Protein AF-A0AAU7NKW3-F1 (afdb_monomer_lite)

Organism: NCBI:txid1460385

Radius of gyration: 12.39 Å; chains: 1; bounding box: 32×31×30 Å

Secondary structure (DSSP, 8-state):
-EE--GGGHHHHHHHHHHTT-EES--GGGTGGGTS-HHHHHHHIIIIIHHHEEEEEEE-TTSS-EEEEEEEETTS-EEEE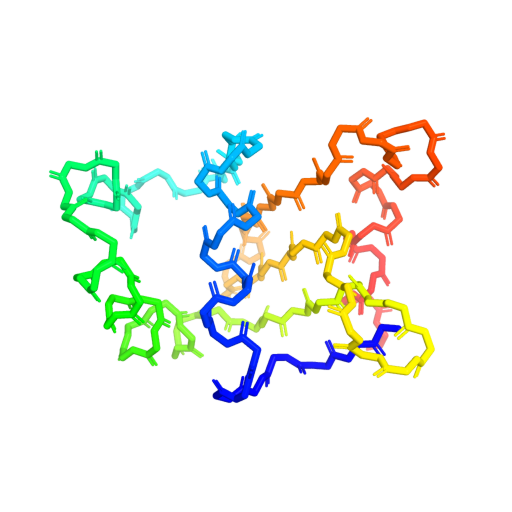E-GGGTTT--HHHHHTTS--

Structure (mmCIF, N/CA/C/O backbone):
data_AF-A0AAU7NKW3-F1
#
_entry.id   AF-A0AAU7NKW3-F1
#
loop_
_atom_site.group_PDB
_atom_site.id
_atom_site.type_symbol
_atom_site.label_atom_id
_atom_site.label_alt_id
_atom_site.label_comp_id
_atom_site.label_asym_id
_atom_site.label_entity_id
_atom_site.label_seq_id
_atom_site.pdbx_PDB_ins_code
_atom_site.Cartn_x
_atom_site.Cartn_y
_atom_site.Cartn_z
_atom_site.occupancy
_atom_site.B_iso_or_equiv
_atom_site.auth_seq_id
_atom_site.auth_comp_id
_atom_site.auth_asym_id
_atom_site.auth_atom_id
_atom_site.pdbx_PDB_model_num
ATOM 1 N N . MET A 1 1 ? 6.784 -9.256 -7.199 1.00 81.12 1 MET A N 1
ATOM 2 C CA . MET A 1 1 ? 5.618 -8.853 -6.380 1.00 81.12 1 MET A CA 1
ATOM 3 C C . MET A 1 1 ? 5.610 -9.638 -5.083 1.00 81.12 1 MET A C 1
ATOM 5 O O . MET A 1 1 ? 6.115 -10.759 -5.070 1.00 81.12 1 MET A O 1
ATOM 9 N N . LYS A 1 2 ? 5.058 -9.062 -4.019 1.00 85.94 2 LYS A N 1
ATOM 10 C CA . LYS A 1 2 ? 4.880 -9.708 -2.715 1.00 85.94 2 LYS A CA 1
ATOM 11 C C . LYS A 1 2 ? 3.541 -9.271 -2.124 1.00 85.94 2 LYS A C 1
ATOM 13 O O . LYS A 1 2 ? 3.107 -8.149 -2.379 1.00 85.94 2 LYS A O 1
ATOM 18 N N . SER A 1 3 ? 2.910 -10.129 -1.331 1.00 90.19 3 SER A N 1
ATOM 19 C CA . SER A 1 3 ? 1.837 -9.684 -0.439 1.00 90.19 3 SER A CA 1
ATOM 20 C C . SER A 1 3 ? 2.411 -8.709 0.584 1.00 90.19 3 SER A C 1
ATOM 22 O O . SER A 1 3 ? 3.591 -8.798 0.949 1.00 90.19 3 SER A O 1
ATOM 24 N N . TRP A 1 4 ? 1.596 -7.756 1.021 1.00 91.19 4 TRP A N 1
ATOM 25 C CA . TRP A 1 4 ? 2.003 -6.832 2.063 1.00 91.19 4 TRP A CA 1
ATOM 26 C C . TRP A 1 4 ? 2.353 -7.579 3.353 1.00 91.19 4 TRP A C 1
ATOM 28 O O . TRP A 1 4 ? 1.771 -8.605 3.697 1.00 91.19 4 TRP A O 1
ATOM 38 N N . ALA A 1 5 ? 3.337 -7.037 4.059 1.00 88.62 5 ALA A N 1
ATOM 39 C CA . ALA A 1 5 ? 3.765 -7.479 5.372 1.00 88.62 5 ALA A CA 1
ATOM 40 C C . ALA A 1 5 ? 4.262 -6.250 6.148 1.00 88.62 5 ALA A C 1
ATOM 42 O O . ALA A 1 5 ? 4.715 -5.289 5.514 1.00 88.62 5 ALA A O 1
ATOM 43 N N . PRO A 1 6 ? 4.288 -6.275 7.494 1.00 89.06 6 PRO A N 1
ATOM 44 C CA . PRO A 1 6 ? 4.669 -5.113 8.302 1.00 89.06 6 PRO A CA 1
ATOM 45 C C . PRO A 1 6 ? 6.014 -4.473 7.919 1.00 89.06 6 PRO A C 1
ATOM 47 O O . PRO A 1 6 ? 6.150 -3.253 7.974 1.00 89.06 6 PRO A O 1
ATOM 50 N N . LYS A 1 7 ? 6.986 -5.267 7.438 1.00 90.81 7 LYS A N 1
ATOM 51 C CA . LYS A 1 7 ? 8.288 -4.777 6.941 1.00 90.81 7 LYS A CA 1
ATOM 52 C C . LYS A 1 7 ? 8.187 -3.789 5.768 1.00 90.81 7 LYS A C 1
ATOM 54 O O . LYS A 1 7 ? 9.100 -2.996 5.556 1.00 90.81 7 LYS A O 1
ATOM 59 N N . PHE A 1 8 ? 7.097 -3.835 5.001 1.00 92.12 8 PHE A N 1
ATOM 60 C CA . PHE A 1 8 ? 6.858 -2.964 3.851 1.00 92.12 8 PHE A CA 1
ATOM 61 C C . PHE A 1 8 ? 6.081 -1.696 4.203 1.00 92.12 8 PHE A C 1
ATOM 63 O O . PHE A 1 8 ? 6.034 -0.790 3.375 1.00 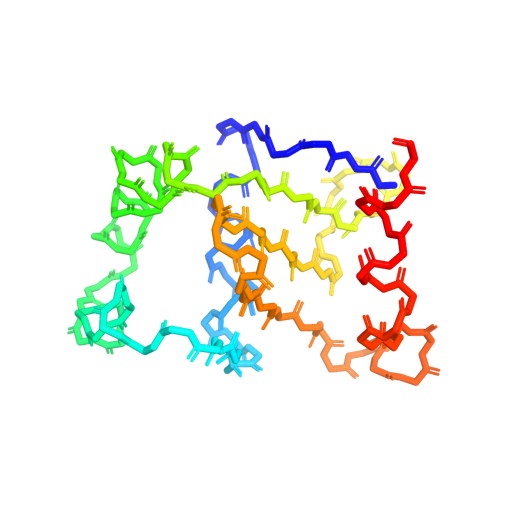92.12 8 PHE A O 1
ATOM 70 N N . ASN A 1 9 ? 5.510 -1.602 5.411 1.00 92.94 9 ASN A N 1
ATOM 71 C CA . ASN A 1 9 ? 4.552 -0.556 5.765 1.00 92.94 9 ASN A CA 1
ATOM 72 C C . ASN A 1 9 ? 5.098 0.856 5.527 1.00 92.94 9 ASN A C 1
ATOM 74 O O . ASN A 1 9 ? 4.516 1.624 4.770 1.00 92.94 9 ASN A O 1
ATOM 78 N N . LYS A 1 10 ? 6.275 1.162 6.084 1.00 94.00 10 LYS A N 1
ATOM 79 C CA . LYS A 1 10 ? 6.910 2.476 5.930 1.00 94.00 10 LYS A CA 1
ATOM 80 C C . LYS A 1 10 ? 7.092 2.869 4.459 1.00 94.00 10 LYS A C 1
ATOM 82 O O . LYS A 1 10 ? 6.620 3.918 4.036 1.00 94.00 10 LYS A O 1
ATOM 87 N N . LYS A 1 11 ? 7.727 2.000 3.665 1.00 92.56 11 LYS A N 1
ATOM 88 C CA . LYS A 1 11 ? 8.017 2.263 2.243 1.00 92.56 11 LYS A CA 1
ATOM 89 C C . LYS A 1 11 ? 6.752 2.354 1.393 1.00 92.56 11 LYS A C 1
ATOM 91 O O . LYS A 1 11 ? 6.699 3.123 0.442 1.00 92.56 11 LYS A O 1
ATOM 96 N N . MET A 1 12 ? 5.732 1.571 1.730 1.00 92.94 12 MET A N 1
ATOM 97 C CA . MET A 1 12 ? 4.430 1.632 1.077 1.00 92.94 12 MET A CA 1
ATOM 98 C C . MET A 1 12 ? 3.795 3.014 1.276 1.00 92.94 12 MET A C 1
ATOM 100 O O . MET A 1 12 ? 3.391 3.639 0.298 1.00 92.94 12 MET A O 1
ATOM 104 N N . VAL A 1 13 ? 3.775 3.519 2.516 1.00 93.75 13 VAL A N 1
ATOM 105 C CA . VAL A 1 13 ? 3.256 4.860 2.829 1.00 93.75 13 VAL A CA 1
ATOM 106 C C . VAL A 1 13 ? 4.066 5.949 2.128 1.00 93.75 13 VAL A C 1
ATOM 108 O O . VAL A 1 13 ? 3.478 6.870 1.565 1.00 93.75 13 VAL A O 1
ATOM 111 N N . GLU A 1 14 ? 5.397 5.831 2.082 1.00 93.38 14 GLU A N 1
ATOM 112 C CA . GLU A 1 14 ? 6.258 6.759 1.329 1.00 93.38 14 GLU A CA 1
ATOM 113 C C . GLU A 1 14 ? 5.854 6.826 -0.151 1.00 93.38 14 GLU A C 1
ATOM 115 O O . GLU A 1 14 ? 5.684 7.919 -0.697 1.00 93.38 14 GLU A O 1
ATOM 120 N N . VAL A 1 15 ? 5.637 5.671 -0.791 1.00 91.88 15 VAL A N 1
ATOM 121 C CA . VAL A 1 15 ? 5.198 5.588 -2.192 1.00 91.88 15 VAL A CA 1
ATOM 122 C C . VAL A 1 15 ? 3.810 6.201 -2.372 1.00 91.88 15 VAL A C 1
ATOM 124 O O . VAL A 1 15 ? 3.621 6.987 -3.301 1.00 91.88 15 VAL A O 1
ATOM 127 N N . MET A 1 16 ? 2.856 5.892 -1.492 1.00 91.88 16 MET A N 1
ATOM 128 C CA . MET A 1 16 ? 1.493 6.435 -1.558 1.00 91.88 16 MET A CA 1
ATOM 129 C C . MET A 1 16 ? 1.465 7.957 -1.395 1.00 91.88 16 MET A C 1
ATOM 131 O O . MET A 1 16 ? 0.773 8.647 -2.147 1.00 91.88 16 MET A O 1
ATOM 135 N N . ARG A 1 17 ? 2.257 8.488 -0.456 1.00 90.12 17 ARG A N 1
ATOM 136 C CA . ARG A 1 17 ? 2.361 9.924 -0.175 1.00 90.12 17 ARG A CA 1
ATOM 137 C C . ARG A 1 17 ? 3.048 10.674 -1.315 1.00 90.12 17 ARG A C 1
ATOM 139 O O . ARG A 1 17 ? 2.535 11.691 -1.773 1.00 90.12 17 ARG A O 1
ATOM 146 N N . LYS A 1 18 ? 4.185 10.168 -1.805 1.00 89.25 18 LYS A N 1
ATOM 147 C CA . LYS A 1 18 ? 4.976 10.808 -2.872 1.00 89.25 18 LYS A CA 1
ATOM 148 C C . LYS A 1 18 ? 4.248 10.825 -4.216 1.00 89.25 18 LYS A C 1
ATOM 150 O O . LYS A 1 18 ? 4.385 11.782 -4.978 1.00 89.25 18 LYS A O 1
ATOM 155 N N . ASN A 1 19 ? 3.505 9.763 -4.525 1.00 85.38 19 ASN A N 1
ATOM 156 C CA . ASN A 1 19 ? 2.934 9.557 -5.856 1.00 85.38 19 ASN A CA 1
ATOM 157 C C . ASN A 1 19 ? 1.434 9.858 -5.947 1.00 85.38 19 ASN A C 1
ATOM 159 O O . ASN A 1 19 ? 0.851 9.561 -6.983 1.00 85.38 19 ASN A O 1
ATOM 163 N N . GLN A 1 20 ? 0.836 10.462 -4.909 1.00 79.56 20 GLN A N 1
ATOM 164 C CA . GLN A 1 20 ? -0.596 10.787 -4.847 1.00 79.56 20 GLN A CA 1
ATOM 165 C C . GLN A 1 20 ? -1.464 9.585 -5.235 1.00 79.56 20 GLN A C 1
ATOM 167 O O . GLN A 1 20 ? -2.043 9.536 -6.321 1.00 79.56 20 GLN A O 1
ATOM 172 N N . PHE A 1 21 ? -1.513 8.593 -4.344 1.00 89.50 21 PHE A N 1
ATOM 173 C CA . PHE A 1 21 ? -2.331 7.398 -4.542 1.00 89.50 21 PHE A CA 1
ATOM 174 C C . PHE A 1 21 ? -3.783 7.739 -4.928 1.00 89.50 21 PHE A C 1
ATOM 176 O O . PHE A 1 21 ? -4.330 8.785 -4.559 1.00 89.50 21 PHE A O 1
ATOM 183 N N . LYS A 1 22 ? -4.402 6.824 -5.668 1.00 91.25 22 LYS A N 1
ATOM 184 C CA . LYS A 1 22 ? -5.810 6.872 -6.059 1.00 91.25 22 LYS A CA 1
ATOM 185 C C . LYS A 1 22 ? -6.564 5.773 -5.322 1.00 91.25 22 LYS A C 1
ATOM 187 O O . LYS A 1 22 ? -5.977 4.732 -5.037 1.00 91.25 22 LYS A O 1
ATOM 192 N N . SER A 1 23 ? -7.830 6.017 -5.018 1.00 92.19 23 SER A N 1
ATOM 193 C CA . SER A 1 23 ? -8.725 5.049 -4.389 1.00 92.19 23 SER A CA 1
ATOM 194 C C . SER A 1 23 ? -10.101 5.156 -5.024 1.00 92.19 23 SER A C 1
ATOM 196 O O . SER A 1 23 ? -10.560 6.273 -5.265 1.00 92.19 23 SER A O 1
ATOM 198 N N . ASP A 1 24 ? -10.722 4.012 -5.283 1.00 91.25 24 ASP A N 1
ATOM 199 C CA . ASP A 1 24 ? -12.119 3.908 -5.697 1.00 91.25 24 ASP A CA 1
ATOM 200 C C . ASP A 1 24 ? -13.043 4.263 -4.510 1.00 91.25 24 ASP A C 1
ATOM 202 O O . ASP A 1 24 ? -14.029 4.973 -4.687 1.00 91.25 24 ASP A O 1
ATOM 206 N N . ASN A 1 25 ? -12.653 3.885 -3.283 1.00 87.50 25 ASN A N 1
ATOM 207 C CA . ASN A 1 25 ? -13.324 4.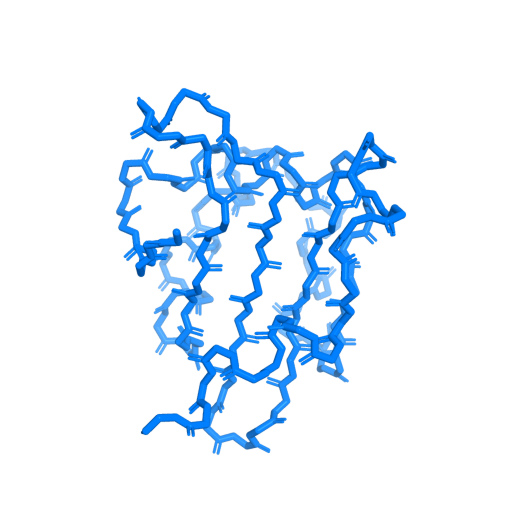270 -2.041 1.00 87.50 25 ASN A CA 1
ATOM 208 C C . ASN A 1 25 ? -12.532 5.378 -1.331 1.00 87.50 25 ASN A C 1
ATOM 210 O O . ASN A 1 25 ? -11.473 5.130 -0.748 1.00 87.50 25 ASN A O 1
ATOM 214 N N . SER A 1 26 ? -12.994 6.625 -1.425 1.00 81.69 26 SER A N 1
ATOM 215 C CA . SER A 1 26 ? -12.300 7.764 -0.813 1.00 81.69 26 SER A CA 1
ATOM 216 C C . SER A 1 26 ? -12.502 7.870 0.697 1.00 81.69 26 SER A C 1
ATOM 218 O O . SER A 1 26 ? -11.642 8.443 1.363 1.00 81.69 26 SER A O 1
ATOM 220 N N . GLU A 1 27 ? -13.596 7.328 1.241 1.00 87.00 27 GLU A N 1
ATOM 221 C CA . GLU A 1 27 ? -13.953 7.488 2.656 1.00 87.00 27 GLU A CA 1
ATOM 222 C C . GLU A 1 27 ? -12.926 6.835 3.580 1.00 87.00 27 GLU A C 1
ATOM 224 O O . GLU A 1 27 ? -12.451 7.481 4.513 1.00 87.00 27 GLU A O 1
ATOM 229 N N . ASP A 1 28 ? -12.483 5.619 3.244 1.00 86.19 28 ASP A N 1
ATOM 230 C CA . ASP A 1 28 ? -11.439 4.891 3.980 1.00 86.19 28 ASP A CA 1
ATOM 231 C C . ASP A 1 28 ? -10.096 5.645 4.046 1.00 86.19 28 ASP A C 1
ATOM 233 O O . ASP A 1 28 ? -9.240 5.330 4.873 1.00 86.19 28 ASP A O 1
ATOM 237 N N . PHE A 1 29 ? -9.888 6.639 3.177 1.00 89.19 29 PHE A N 1
ATOM 238 C CA . PHE A 1 29 ? -8.634 7.382 3.066 1.00 89.19 29 PHE A CA 1
ATOM 239 C C . PHE A 1 29 ? -8.782 8.897 3.258 1.00 89.19 29 PHE A C 1
ATOM 241 O O . PHE A 1 29 ? -7.822 9.634 3.000 1.00 89.19 29 PHE A O 1
ATOM 248 N N . ASN A 1 30 ? -9.941 9.380 3.716 1.00 85.56 30 ASN A N 1
ATOM 249 C CA . ASN A 1 30 ? -10.177 10.809 3.944 1.00 85.56 30 ASN A CA 1
ATOM 250 C C . ASN A 1 30 ? -9.145 11.401 4.917 1.00 85.56 30 ASN A C 1
ATOM 252 O O . ASN A 1 30 ? -8.503 12.413 4.613 1.00 85.56 30 ASN A O 1
ATOM 256 N N . ASP A 1 31 ? -8.901 10.702 6.024 1.00 84.19 31 ASP A N 1
ATOM 257 C CA . ASP A 1 31 ? -7.967 11.143 7.062 1.00 84.19 31 ASP A CA 1
ATOM 258 C C . ASP A 1 31 ? -6.506 10.967 6.637 1.00 84.19 31 ASP A C 1
ATOM 260 O O . ASP A 1 31 ? -5.627 11.721 7.056 1.00 84.19 31 ASP A O 1
ATOM 264 N N . PHE A 1 32 ? -6.228 10.025 5.727 1.00 87.50 32 PHE A N 1
ATOM 265 C CA . PHE A 1 32 ? -4.865 9.685 5.317 1.00 87.50 32 PHE A CA 1
ATOM 266 C C . PHE A 1 32 ? -4.088 10.905 4.800 1.00 87.50 32 PHE A C 1
ATOM 268 O O . PHE A 1 32 ? -2.889 11.025 5.042 1.00 87.50 32 PHE A O 1
ATOM 275 N N . LYS A 1 33 ? -4.743 11.833 4.091 1.00 81.19 33 LYS A N 1
ATOM 276 C CA . LYS A 1 33 ? -4.089 13.043 3.556 1.00 81.19 33 LYS A CA 1
ATOM 277 C C . LYS A 1 33 ? -3.900 14.154 4.595 1.00 81.19 33 LYS A C 1
ATOM 279 O O . LYS A 1 33 ? -3.103 15.055 4.346 1.00 81.19 33 LYS A O 1
ATOM 284 N N . GLN A 1 34 ? -4.622 14.100 5.713 1.00 87.44 34 GLN A N 1
ATOM 285 C CA . GLN A 1 34 ? -4.645 15.148 6.738 1.00 87.44 34 GLN A CA 1
ATOM 286 C C . GLN A 1 34 ? -3.719 14.841 7.921 1.00 87.44 34 GLN A C 1
ATOM 288 O O . GLN A 1 34 ? -3.258 15.759 8.595 1.00 87.44 34 GLN A O 1
ATOM 293 N N . ILE A 1 35 ? -3.420 13.562 8.146 1.00 92.06 35 ILE A N 1
ATOM 294 C CA . ILE A 1 35 ? -2.585 13.090 9.253 1.00 92.06 35 ILE A CA 1
ATOM 295 C C . ILE A 1 35 ? -1.085 13.057 8.904 1.00 92.06 35 ILE A C 1
ATOM 297 O O . ILE A 1 35 ? -0.674 13.065 7.735 1.00 92.06 35 ILE A O 1
ATOM 301 N N . ASP A 1 36 ? -0.236 13.023 9.933 1.00 94.56 36 ASP A N 1
ATOM 302 C CA . ASP A 1 36 ? 1.216 12.972 9.757 1.00 94.56 36 ASP A CA 1
ATOM 303 C C . ASP A 1 36 ? 1.715 11.597 9.267 1.00 94.56 36 ASP A C 1
ATOM 305 O O . ASP A 1 36 ? 0.974 10.625 9.155 1.00 94.56 36 ASP A O 1
ATOM 309 N N . PHE A 1 37 ? 3.001 11.500 8.925 1.00 93.12 37 PHE A N 1
ATOM 310 C CA . PHE A 1 37 ? 3.565 10.273 8.353 1.00 93.12 37 PHE A CA 1
ATOM 311 C C . PHE A 1 37 ? 3.571 9.069 9.316 1.00 93.12 37 PHE A C 1
ATOM 313 O O . PHE A 1 37 ? 3.476 7.925 8.867 1.00 93.12 37 PHE A O 1
ATOM 320 N N . ASN A 1 38 ? 3.695 9.285 10.626 1.00 94.62 38 ASN A N 1
ATOM 321 C CA . ASN A 1 38 ? 3.625 8.199 11.605 1.00 94.62 38 ASN A CA 1
ATOM 322 C C . ASN A 1 38 ? 2.180 7.719 11.744 1.00 94.62 38 ASN A C 1
ATOM 324 O O . ASN A 1 38 ? 1.923 6.522 11.651 1.00 94.62 38 ASN A O 1
ATOM 328 N N . GLN A 1 39 ? 1.235 8.654 11.815 1.00 95.19 39 GLN A N 1
ATOM 329 C CA . GLN A 1 39 ? -0.193 8.352 11.836 1.00 95.19 39 GLN A CA 1
ATOM 330 C C . GLN A 1 39 ? -0.654 7.648 10.548 1.00 95.19 39 GLN A C 1
ATOM 332 O O . GLN A 1 39 ? -1.414 6.687 10.615 1.00 95.19 39 GLN A O 1
ATOM 337 N N . GLN A 1 40 ? -0.138 8.036 9.375 1.00 94.25 40 GLN A N 1
ATOM 338 C CA . GLN A 1 40 ? -0.377 7.327 8.109 1.00 94.25 40 GLN A CA 1
ATOM 339 C C . GLN A 1 40 ? 0.094 5.869 8.171 1.00 94.25 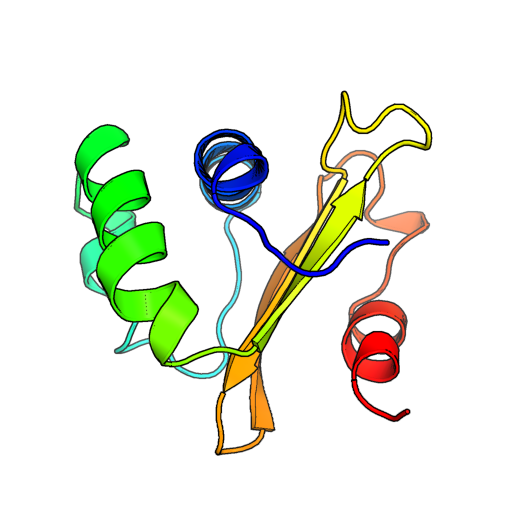40 GLN A C 1
ATOM 341 O O . GLN A 1 40 ? -0.590 4.972 7.682 1.00 94.25 40 GLN A O 1
ATOM 346 N N . GLN A 1 41 ? 1.266 5.612 8.761 1.00 94.75 41 GLN A N 1
ATOM 347 C CA . GLN A 1 41 ? 1.773 4.249 8.938 1.00 94.75 41 GLN A CA 1
ATOM 348 C C . GLN A 1 41 ? 0.895 3.433 9.885 1.00 94.75 41 GLN A C 1
ATOM 350 O O . GLN A 1 41 ? 0.648 2.258 9.599 1.00 94.75 41 GLN A O 1
ATOM 355 N N . ASP A 1 42 ? 0.423 4.035 10.973 1.00 94.94 42 ASP A N 1
ATOM 356 C CA . ASP A 1 42 ? -0.452 3.369 11.934 1.00 94.94 42 ASP A CA 1
ATOM 357 C C . ASP A 1 42 ? -1.828 3.069 11.335 1.00 94.94 42 ASP A C 1
ATOM 359 O O . ASP A 1 42 ? -2.271 1.923 11.418 1.00 94.94 42 ASP A O 1
ATOM 363 N N . LEU A 1 43 ? -2.448 4.028 10.640 1.00 93.31 43 LEU A N 1
ATOM 364 C CA . LEU A 1 43 ? -3.704 3.837 9.907 1.00 93.31 43 LEU A CA 1
ATOM 365 C C . LEU A 1 43 ? -3.579 2.687 8.896 1.00 93.31 43 LEU A C 1
ATOM 367 O O . LEU A 1 43 ? -4.389 1.757 8.879 1.00 93.31 43 LEU A O 1
ATOM 371 N N . MET A 1 44 ? -2.508 2.685 8.094 1.00 93.56 44 MET A N 1
ATOM 372 C CA . MET A 1 44 ? -2.297 1.629 7.103 1.00 93.56 44 MET A CA 1
ATOM 373 C C . MET A 1 44 ? -2.107 0.255 7.739 1.00 93.56 44 MET A C 1
ATOM 375 O O . MET A 1 44 ? -2.661 -0.733 7.260 1.00 93.56 44 MET A O 1
ATOM 379 N N . LYS A 1 45 ? -1.324 0.175 8.817 1.00 94.00 45 LYS A N 1
ATOM 380 C CA . LYS A 1 45 ? -1.022 -1.092 9.485 1.00 94.00 45 LYS A CA 1
ATOM 381 C C . LYS A 1 45 ? -2.222 -1.629 10.255 1.00 94.00 45 LYS A C 1
ATOM 383 O O . LYS A 1 45 ? -2.460 -2.831 10.217 1.00 94.00 45 LYS A O 1
ATOM 388 N N . ASN A 1 46 ? -2.944 -0.776 10.969 1.00 92.75 46 ASN A N 1
ATOM 389 C CA . ASN A 1 46 ? -3.931 -1.210 11.953 1.00 92.75 46 ASN A CA 1
ATOM 390 C C . ASN A 1 46 ? -5.356 -1.261 11.400 1.00 92.75 46 ASN A C 1
ATOM 392 O O . ASN A 1 46 ? -6.167 -2.000 11.962 1.00 92.75 46 ASN A O 1
ATOM 396 N N . GLU A 1 47 ? -5.649 -0.536 10.320 1.00 92.88 47 GLU A N 1
ATOM 397 C CA . GLU A 1 47 ? -6.993 -0.453 9.741 1.00 92.88 47 GLU A CA 1
ATOM 398 C C . GLU A 1 47 ? -7.007 -0.904 8.281 1.00 92.88 47 GLU A C 1
ATOM 400 O O . GLU A 1 47 ? -7.624 -1.921 7.963 1.00 92.88 47 GLU A O 1
ATOM 405 N N . ILE A 1 48 ? -6.272 -0.219 7.397 1.00 93.25 48 ILE A N 1
ATOM 406 C CA . ILE A 1 48 ? -6.347 -0.488 5.950 1.00 93.25 48 ILE A CA 1
ATOM 407 C C . ILE A 1 48 ? -5.870 -1.904 5.617 1.00 93.25 48 ILE A C 1
ATOM 409 O O . ILE A 1 48 ? -6.522 -2.599 4.844 1.00 93.25 48 ILE A O 1
ATOM 413 N N . SER A 1 49 ? -4.793 -2.389 6.245 1.00 92.38 49 SER A N 1
ATOM 414 C CA . SER A 1 49 ? -4.292 -3.753 6.006 1.00 92.38 49 SER A CA 1
ATOM 415 C C . SER A 1 49 ? -5.253 -4.867 6.443 1.00 92.38 49 SER A C 1
ATOM 417 O O . SER A 1 49 ? -5.068 -6.013 6.040 1.00 92.38 49 SER A O 1
ATOM 419 N N . LYS A 1 50 ? -6.265 -4.546 7.261 1.00 93.06 50 LYS A N 1
ATOM 420 C CA . LYS A 1 50 ? -7.311 -5.491 7.677 1.00 93.06 50 LYS A CA 1
ATOM 421 C C . LYS A 1 50 ? -8.511 -5.484 6.733 1.00 93.06 50 LYS A C 1
ATOM 423 O O . LYS A 1 50 ? -9.150 -6.517 6.582 1.00 93.06 50 LYS A O 1
ATOM 428 N N . LYS A 1 51 ? -8.817 -4.331 6.128 1.00 94.00 51 LYS A N 1
ATOM 429 C CA . LYS A 1 51 ? -9.930 -4.153 5.180 1.00 94.00 51 LYS A CA 1
ATOM 430 C C . LYS A 1 51 ? -9.555 -4.521 3.738 1.00 94.00 51 LYS A C 1
ATOM 432 O O . LYS A 1 51 ? -10.424 -4.877 2.950 1.00 94.00 51 LYS A O 1
ATOM 437 N N . TYR A 1 52 ? -8.272 -4.421 3.389 1.00 95.00 52 TYR A N 1
ATOM 438 C CA . TYR A 1 52 ? -7.780 -4.616 2.027 1.00 95.00 52 TYR A CA 1
ATOM 439 C C . TYR A 1 52 ? -6.763 -5.755 1.951 1.00 95.00 52 TYR A C 1
ATOM 441 O O . TYR A 1 52 ? -5.809 -5.821 2.726 1.00 95.00 52 TYR A O 1
ATOM 449 N N . GLU A 1 53 ? -6.891 -6.597 0.927 1.00 95.12 53 GLU A N 1
ATOM 450 C CA . GLU A 1 53 ? -5.806 -7.456 0.464 1.00 95.12 53 GLU A CA 1
ATOM 451 C C . GLU A 1 53 ? -4.793 -6.575 -0.283 1.00 95.12 53 GLU A C 1
ATOM 453 O O . GLU A 1 53 ? -5.096 -6.043 -1.350 1.00 95.12 53 GLU A O 1
ATOM 458 N N . ILE A 1 54 ? -3.588 -6.394 0.268 1.00 95.44 54 ILE A N 1
ATOM 459 C CA . ILE A 1 54 ? -2.577 -5.482 -0.295 1.00 95.44 54 ILE A CA 1
ATOM 460 C C . ILE A 1 54 ? -1.434 -6.267 -0.944 1.00 95.44 54 ILE A C 1
ATOM 462 O O . ILE A 1 54 ? -0.840 -7.169 -0.346 1.00 95.44 54 ILE A O 1
ATOM 466 N N . LYS A 1 55 ? -1.058 -5.860 -2.158 1.00 94.75 55 LYS A N 1
ATOM 467 C CA . LYS A 1 55 ? 0.106 -6.346 -2.903 1.00 94.75 55 LYS A CA 1
ATOM 468 C C . LYS A 1 55 ? 1.066 -5.201 -3.203 1.00 94.75 55 LYS A C 1
ATOM 470 O O . LYS A 1 55 ? 0.677 -4.089 -3.552 1.00 94.75 55 LYS A O 1
ATOM 475 N N . VAL A 1 56 ? 2.356 -5.499 -3.085 1.00 93.12 56 VAL A N 1
ATOM 476 C CA . VAL A 1 56 ? 3.445 -4.566 -3.378 1.00 93.12 56 VAL A CA 1
ATOM 477 C C . VAL A 1 56 ? 4.304 -5.081 -4.530 1.00 93.12 56 VAL A C 1
ATOM 479 O O . VAL A 1 56 ? 4.685 -6.258 -4.604 1.00 93.12 56 VAL A O 1
ATOM 482 N N . VAL A 1 57 ? 4.630 -4.181 -5.452 1.00 91.69 57 VAL A N 1
ATOM 483 C CA . VAL A 1 57 ? 5.600 -4.411 -6.523 1.00 91.69 57 VAL A CA 1
ATOM 484 C C . VAL A 1 57 ? 6.930 -3.850 -6.053 1.00 91.69 57 VAL A C 1
ATOM 486 O O . VAL A 1 57 ? 7.047 -2.658 -5.782 1.00 91.69 57 VAL A O 1
ATOM 489 N N . THR A 1 58 ? 7.929 -4.715 -5.926 1.00 90.56 58 THR A N 1
ATOM 490 C CA . THR A 1 58 ? 9.235 -4.369 -5.361 1.00 90.56 58 THR A CA 1
ATOM 491 C C . THR A 1 58 ? 10.360 -4.807 -6.282 1.00 90.56 58 THR A C 1
ATOM 493 O O . THR A 1 58 ? 10.172 -5.693 -7.120 1.00 90.56 58 THR A O 1
ATOM 496 N N . SER A 1 59 ? 11.552 -4.250 -6.072 1.00 88.56 59 SER A N 1
ATOM 497 C CA . SER A 1 59 ? 12.787 -4.816 -6.615 1.00 88.56 59 SER A CA 1
ATOM 498 C C . SER A 1 59 ? 12.996 -6.245 -6.107 1.00 88.56 59 SER A C 1
ATOM 500 O O . SER A 1 59 ? 12.446 -6.638 -5.072 1.00 88.56 59 SER A O 1
ATOM 502 N N . PHE A 1 60 ? 13.817 -7.023 -6.820 1.00 85.06 60 PHE A N 1
ATOM 503 C CA . PHE A 1 60 ? 14.144 -8.405 -6.448 1.00 85.06 60 PHE A CA 1
ATOM 504 C C . PHE A 1 60 ? 14.675 -8.518 -5.009 1.00 85.06 60 PHE A C 1
ATOM 506 O O . PHE A 1 60 ? 14.277 -9.405 -4.264 1.00 85.06 60 PHE A O 1
ATOM 513 N N . ASN A 1 61 ? 15.517 -7.567 -4.598 1.00 87.75 61 ASN A N 1
ATOM 514 C CA . ASN A 1 61 ? 16.084 -7.487 -3.249 1.00 87.75 61 ASN A CA 1
ATOM 515 C C . ASN A 1 61 ? 15.204 -6.727 -2.236 1.00 87.75 61 ASN A C 1
ATOM 517 O O . ASN A 1 61 ? 15.688 -6.390 -1.158 1.00 87.75 61 ASN A O 1
ATOM 521 N N . GLU A 1 62 ? 13.961 -6.385 -2.593 1.00 87.25 62 GLU A N 1
ATOM 522 C CA . GLU A 1 62 ? 12.980 -5.714 -1.723 1.00 87.25 62 GLU A CA 1
ATOM 523 C C . GLU A 1 62 ? 13.421 -4.335 -1.175 1.00 87.25 62 GLU A C 1
ATOM 525 O O . GLU A 1 62 ? 12.792 -3.755 -0.280 1.00 87.25 62 GLU A O 1
ATOM 530 N N . ARG A 1 63 ? 14.502 -3.760 -1.720 1.00 86.12 63 ARG A N 1
ATOM 531 C CA . ARG A 1 63 ? 14.991 -2.435 -1.319 1.00 86.12 63 ARG A CA 1
ATOM 532 C C . ARG A 1 63 ? 14.095 -1.312 -1.820 1.00 86.12 63 ARG A C 1
ATOM 534 O O . ARG A 1 63 ? 13.943 -0.330 -1.096 1.00 86.12 63 ARG A O 1
ATOM 541 N N . THR A 1 64 ? 13.462 -1.480 -2.973 1.00 87.75 64 THR A N 1
ATOM 542 C CA . THR A 1 64 ? 12.603 -0.460 -3.579 1.00 87.75 64 THR A CA 1
ATOM 543 C C . THR A 1 64 ? 11.189 -0.994 -3.719 1.00 87.75 64 THR A C 1
ATOM 545 O O . THR A 1 64 ? 11.008 -2.121 -4.177 1.00 87.75 64 THR A O 1
ATOM 548 N N . ILE A 1 65 ? 10.194 -0.191 -3.335 1.00 91.12 65 ILE A N 1
ATOM 549 C CA . ILE A 1 65 ? 8.789 -0.422 -3.683 1.00 91.12 65 ILE A CA 1
ATOM 550 C C . ILE A 1 65 ? 8.468 0.504 -4.851 1.00 91.12 65 ILE A C 1
ATOM 552 O O . ILE A 1 65 ? 8.617 1.715 -4.738 1.00 91.12 65 ILE A O 1
ATOM 556 N N . PHE A 1 66 ? 8.062 -0.079 -5.971 1.00 91.06 66 PHE A N 1
ATOM 557 C CA . PHE A 1 66 ? 7.710 0.641 -7.190 1.00 91.06 66 PHE A CA 1
ATOM 558 C C . PHE A 1 66 ? 6.218 0.928 -7.271 1.00 91.06 66 PHE A C 1
ATOM 560 O O . PHE A 1 66 ? 5.798 1.918 -7.861 1.00 91.06 66 PHE A O 1
ATOM 567 N N . SER A 1 67 ? 5.384 0.046 -6.723 1.00 92.56 67 SER A N 1
ATOM 568 C CA . SER A 1 67 ? 3.937 0.240 -6.733 1.00 92.56 67 SER A CA 1
ATOM 569 C C . SER A 1 67 ? 3.273 -0.482 -5.575 1.00 92.56 67 SER A C 1
ATOM 571 O O . SER A 1 67 ? 3.779 -1.484 -5.064 1.00 92.56 67 SER A O 1
ATOM 573 N N . VAL A 1 68 ? 2.115 0.034 -5.195 1.00 94.44 68 VAL A N 1
ATOM 574 C CA . VAL A 1 68 ? 1.234 -0.507 -4.167 1.00 94.44 68 VAL A CA 1
ATOM 575 C C . VAL A 1 68 ? -0.145 -0.620 -4.788 1.00 94.44 68 VAL A C 1
ATOM 577 O O . VAL A 1 68 ? -0.578 0.309 -5.469 1.00 94.44 68 VAL A O 1
ATOM 580 N N . ILE A 1 69 ? -0.825 -1.733 -4.554 1.00 95.38 69 ILE A N 1
ATOM 581 C CA . ILE A 1 69 ? -2.242 -1.884 -4.862 1.00 95.38 69 ILE A CA 1
ATOM 582 C C . ILE A 1 69 ? -2.917 -2.662 -3.736 1.00 95.38 69 ILE A C 1
ATOM 584 O O . ILE A 1 69 ? -2.349 -3.631 -3.232 1.00 95.38 69 ILE A O 1
ATOM 588 N N . GLY A 1 70 ? -4.112 -2.251 -3.337 1.00 95.94 70 GLY A N 1
ATOM 589 C CA . GLY A 1 70 ? -4.968 -3.030 -2.454 1.00 95.94 70 GLY A CA 1
ATOM 590 C C . GLY A 1 70 ? -6.369 -3.172 -3.020 1.00 95.94 70 GLY A C 1
ATOM 591 O O . GLY A 1 70 ? -6.806 -2.311 -3.780 1.00 95.94 70 GLY A O 1
ATOM 592 N N . ARG A 1 71 ? -7.040 -4.264 -2.652 1.00 96.25 71 ARG A N 1
ATOM 593 C CA . ARG A 1 71 ? -8.418 -4.596 -3.032 1.00 96.25 71 ARG A CA 1
ATOM 594 C C . ARG A 1 71 ? -9.230 -4.913 -1.777 1.00 96.25 71 ARG A C 1
ATOM 596 O O . ARG A 1 71 ? -8.769 -5.730 -0.981 1.00 96.25 71 ARG A O 1
ATOM 603 N N . ASN A 1 72 ? -10.388 -4.288 -1.591 1.00 94.88 72 ASN A N 1
ATOM 604 C CA . ASN A 1 72 ? -11.300 -4.645 -0.496 1.00 94.88 72 ASN A CA 1
ATOM 605 C C . ASN A 1 72 ? -12.265 -5.777 -0.896 1.00 94.88 72 ASN A C 1
ATOM 607 O O . ASN A 1 72 ? -12.230 -6.288 -2.017 1.00 94.88 72 ASN A O 1
ATOM 611 N N . GLU A 1 73 ? -13.143 -6.168 0.026 1.00 93.75 73 GLU A N 1
ATOM 612 C CA . GLU A 1 73 ? -14.157 -7.209 -0.197 1.00 93.75 73 GLU A CA 1
ATOM 613 C C . GLU A 1 73 ? -15.200 -6.855 -1.273 1.00 93.75 73 GLU A C 1
ATOM 615 O O . GLU A 1 73 ? -15.810 -7.747 -1.859 1.00 93.75 73 GLU A O 1
ATOM 620 N N . HIS A 1 74 ? -15.360 -5.567 -1.588 1.00 93.19 74 HIS A N 1
ATOM 621 C CA . HIS A 1 74 ? -16.271 -5.059 -2.614 1.00 93.19 74 HIS A CA 1
ATOM 622 C C . HIS A 1 74 ? -15.623 -4.936 -4.005 1.00 93.19 74 HIS A C 1
ATOM 624 O O . HIS A 1 74 ? -16.242 -4.393 -4.917 1.00 93.19 74 HIS A O 1
ATOM 630 N N . ASN A 1 75 ? -14.399 -5.449 -4.198 1.00 92.06 75 ASN A N 1
ATOM 631 C CA . ASN A 1 75 ? -13.594 -5.260 -5.415 1.00 92.06 75 ASN A CA 1
ATOM 632 C C . ASN A 1 75 ? -13.282 -3.784 -5.743 1.00 92.06 75 ASN A C 1
ATOM 634 O O . ASN A 1 75 ? -13.018 -3.445 -6.897 1.00 92.06 75 ASN A O 1
ATOM 638 N N . GLU A 1 76 ? -13.258 -2.911 -4.738 1.00 94.00 76 GLU A N 1
ATOM 639 C CA . GLU A 1 76 ? -12.767 -1.539 -4.868 1.00 94.00 76 GLU A CA 1
ATOM 640 C C . GLU A 1 76 ? -11.257 -1.511 -4.623 1.00 94.00 76 GLU A C 1
ATOM 642 O O . GLU A 1 76 ? -10.732 -2.226 -3.758 1.00 94.00 76 GLU A O 1
ATOM 647 N N . PHE A 1 77 ? -10.541 -0.685 -5.387 1.00 94.44 77 PHE A N 1
ATOM 648 C CA . PHE A 1 77 ? -9.086 -0.654 -5.355 1.00 94.44 77 PHE A CA 1
ATOM 649 C C . PHE A 1 77 ? -8.539 0.676 -4.855 1.00 94.44 77 PHE A C 1
ATOM 651 O O . PHE A 1 77 ? -9.035 1.745 -5.199 1.00 94.44 77 PHE A O 1
ATOM 658 N N . PHE A 1 78 ? -7.408 0.611 -4.157 1.00 94.81 78 PHE A N 1
ATOM 659 C CA . PHE A 1 78 ? -6.495 1.744 -4.050 1.00 94.81 78 PHE A CA 1
ATOM 660 C C . PHE A 1 78 ? -5.150 1.386 -4.665 1.00 94.81 78 PHE A C 1
ATOM 662 O O . PHE A 1 78 ? -4.718 0.235 -4.609 1.00 94.81 78 PHE A O 1
ATOM 669 N N . TYR A 1 79 ? -4.462 2.361 -5.252 1.00 94.75 79 TYR A N 1
ATOM 670 C CA . TYR A 1 79 ? -3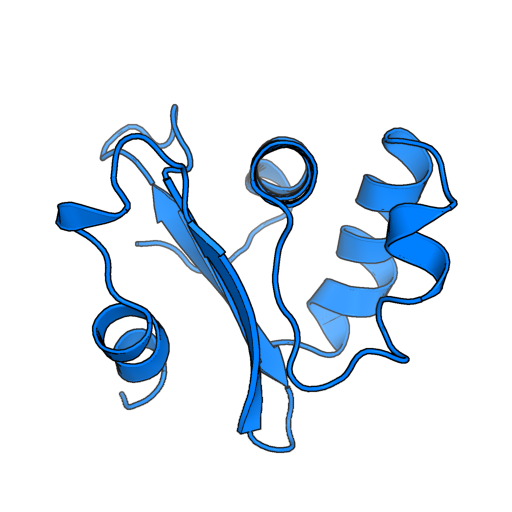.156 2.127 -5.849 1.00 94.75 79 TYR A CA 1
ATOM 671 C C . TYR A 1 79 ? -2.270 3.370 -5.899 1.00 94.75 79 TYR A C 1
ATOM 673 O O . TYR A 1 79 ? -2.730 4.507 -6.008 1.00 94.75 79 TYR A O 1
ATOM 681 N N . ALA A 1 80 ? -0.963 3.135 -5.869 1.00 94.12 80 ALA A N 1
ATOM 682 C CA . ALA A 1 80 ? 0.0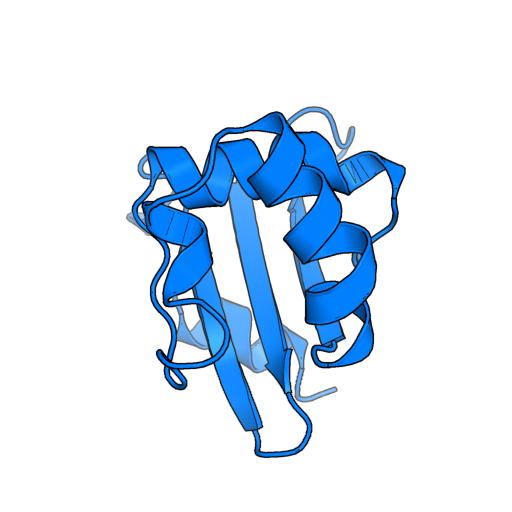70 4.136 -6.087 1.00 94.12 80 ALA A CA 1
ATOM 683 C C . ALA A 1 80 ? 1.170 3.541 -6.966 1.00 94.12 80 ALA A C 1
ATOM 685 O O . ALA A 1 80 ? 1.656 2.445 -6.689 1.00 94.12 80 ALA A O 1
ATOM 686 N N . ILE A 1 81 ? 1.578 4.268 -8.005 1.00 91.69 81 ILE A N 1
ATOM 687 C CA . ILE A 1 81 ? 2.631 3.850 -8.939 1.00 91.69 81 ILE A CA 1
ATOM 688 C C . ILE A 1 81 ? 3.721 4.911 -8.913 1.00 91.69 81 ILE A C 1
ATOM 690 O O . ILE A 1 81 ? 3.441 6.090 -9.152 1.00 91.69 81 ILE A O 1
ATOM 694 N N . ASP A 1 82 ? 4.951 4.498 -8.608 1.00 87.50 82 ASP A N 1
ATOM 695 C CA . ASP A 1 82 ? 6.106 5.384 -8.640 1.00 87.50 82 ASP A CA 1
ATOM 696 C C . ASP A 1 82 ? 6.265 5.976 -10.040 1.00 87.50 82 ASP A C 1
ATOM 698 O O . ASP A 1 82 ? 6.260 5.254 -11.039 1.00 87.50 82 ASP A O 1
ATOM 702 N N . LYS A 1 83 ? 6.396 7.305 -10.107 1.00 80.38 83 LYS A N 1
ATOM 703 C CA . LYS A 1 83 ? 6.508 8.059 -11.364 1.00 80.38 83 LYS A CA 1
ATOM 704 C C . LYS A 1 83 ? 7.590 7.517 -12.298 1.00 80.38 83 LYS A C 1
ATOM 706 O O . LYS A 1 83 ? 7.416 7.581 -13.509 1.00 80.38 83 LYS A O 1
ATOM 711 N N . ASN A 1 84 ? 8.663 6.945 -11.753 1.00 82.00 84 ASN A N 1
ATOM 712 C CA . ASN A 1 84 ? 9.762 6.403 -12.549 1.00 82.00 84 ASN A CA 1
ATOM 713 C C . ASN A 1 84 ? 9.390 5.122 -13.311 1.00 82.00 84 ASN A C 1
ATOM 715 O O . ASN A 1 84 ? 10.075 4.781 -14.265 1.00 82.00 84 ASN A O 1
ATOM 719 N N . VAL A 1 85 ? 8.324 4.422 -12.909 1.00 80.94 85 VAL A N 1
ATOM 720 C CA . VAL A 1 85 ? 7.870 3.174 -13.550 1.00 80.94 85 VAL A CA 1
ATOM 721 C C . VAL A 1 85 ? 6.465 3.282 -14.143 1.00 80.94 85 VAL A C 1
ATOM 723 O O . VAL A 1 85 ? 5.896 2.272 -14.555 1.00 80.94 85 VAL A O 1
ATOM 726 N N . GLN A 1 86 ? 5.881 4.485 -14.201 1.00 75.69 86 GLN A N 1
ATOM 727 C CA . GLN A 1 86 ? 4.510 4.685 -14.695 1.00 75.69 86 GLN A CA 1
ATOM 728 C C . GLN A 1 86 ? 4.311 4.238 -16.151 1.00 75.69 86 GLN A C 1
ATOM 730 O O . GLN A 1 86 ? 3.196 3.889 -16.525 1.00 75.69 86 GLN A O 1
ATOM 735 N N . ASN A 1 87 ? 5.381 4.186 -16.948 1.00 78.25 87 ASN A N 1
ATOM 736 C CA . ASN A 1 87 ? 5.334 3.688 -18.326 1.00 78.25 87 ASN A CA 1
ATOM 737 C C . ASN A 1 87 ? 5.411 2.151 -18.420 1.00 78.25 87 ASN A C 1
ATOM 739 O O . ASN A 1 87 ? 5.064 1.574 -19.445 1.00 78.25 87 ASN A O 1
ATOM 743 N N . GLU A 1 88 ? 5.865 1.474 -17.364 1.00 80.75 88 GLU A N 1
ATOM 744 C CA . GLU A 1 88 ? 6.086 0.021 -17.346 1.00 80.75 88 GLU A CA 1
ATOM 745 C C . GLU A 1 88 ? 4.962 -0.720 -16.605 1.00 80.75 88 GLU A C 1
ATOM 747 O O . GLU A 1 88 ? 4.557 -1.829 -16.989 1.00 80.75 88 GLU A O 1
ATOM 752 N N . VAL A 1 89 ? 4.426 -0.083 -15.560 1.00 82.00 89 VAL A N 1
ATOM 753 C CA . VAL A 1 89 ? 3.376 -0.607 -14.686 1.00 82.00 89 VAL A CA 1
ATOM 754 C C . VAL A 1 89 ? 2.065 0.136 -14.952 1.00 82.00 89 VAL A C 1
ATOM 756 O O . VAL A 1 89 ? 1.945 1.320 -14.649 1.00 82.00 89 VAL A O 1
ATOM 759 N N . SER A 1 90 ? 1.064 -0.574 -15.481 1.00 85.44 90 SER A N 1
ATOM 760 C CA . SER A 1 90 ? -0.299 -0.060 -15.672 1.00 85.44 90 SER A CA 1
ATOM 761 C C . SER A 1 90 ? -1.240 -0.537 -14.562 1.00 85.44 90 SER A C 1
ATOM 763 O O . SER A 1 90 ? -0.989 -1.554 -13.911 1.00 85.44 90 SER A O 1
ATOM 765 N N . LEU A 1 91 ? -2.358 0.172 -14.366 1.00 86.56 91 LEU A N 1
ATOM 766 C CA . LEU A 1 91 ? -3.396 -0.240 -13.415 1.00 86.56 91 LEU A CA 1
ATOM 767 C C . LEU A 1 91 ? -3.962 -1.628 -13.751 1.00 86.56 91 LEU A C 1
ATOM 769 O O . LEU A 1 91 ? -4.158 -2.437 -12.852 1.00 86.56 91 LEU A O 1
ATOM 773 N N . GLU A 1 92 ? -4.175 -1.924 -15.033 1.00 89.38 92 GLU A N 1
ATOM 774 C CA . GLU A 1 92 ? -4.671 -3.228 -15.497 1.00 89.38 92 GLU A CA 1
ATOM 775 C C . GLU A 1 92 ? -3.735 -4.365 -15.073 1.00 89.38 92 GLU A C 1
ATOM 777 O O . GLU A 1 92 ? -4.182 -5.355 -14.497 1.00 89.38 92 GLU A O 1
ATOM 782 N N . LYS A 1 93 ? -2.418 -4.181 -15.254 1.00 88.75 93 LYS A N 1
ATOM 783 C CA . LYS A 1 93 ? -1.404 -5.142 -14.796 1.00 88.75 93 LYS A CA 1
ATOM 784 C C . LYS A 1 93 ? -1.430 -5.332 -13.279 1.00 88.75 93 LYS A C 1
ATOM 786 O O . LYS A 1 93 ? -1.168 -6.435 -12.809 1.00 88.75 93 LYS A O 1
ATOM 791 N N . LEU A 1 94 ? -1.710 -4.275 -12.512 1.00 90.31 94 LEU A N 1
ATOM 792 C CA . LEU A 1 94 ? -1.806 -4.354 -11.052 1.00 90.31 94 LEU A CA 1
ATOM 793 C C . LEU A 1 94 ? -3.088 -5.058 -10.591 1.00 90.31 94 LEU A C 1
ATOM 795 O O . LEU A 1 94 ? -3.029 -5.856 -9.658 1.00 90.31 94 LEU A O 1
ATOM 799 N N . ARG A 1 95 ? -4.229 -4.794 -11.235 1.00 91.56 95 ARG A N 1
ATOM 800 C CA . ARG A 1 95 ? -5.508 -5.452 -10.923 1.00 91.56 95 ARG A CA 1
ATOM 801 C C . ARG A 1 95 ? -5.446 -6.952 -11.208 1.00 91.56 95 ARG A C 1
ATOM 803 O O . ARG A 1 95 ? -5.783 -7.736 -10.327 1.00 91.56 95 ARG A O 1
ATOM 810 N N . ALA A 1 96 ? -4.841 -7.340 -12.334 1.00 90.25 96 ALA A N 1
ATOM 811 C CA . ALA A 1 96 ? -4.614 -8.741 -12.703 1.00 90.25 96 ALA A CA 1
ATOM 812 C C . ALA A 1 96 ? -3.794 -9.543 -11.670 1.00 90.25 96 ALA A C 1
ATOM 814 O O . ALA A 1 96 ? -3.759 -10.772 -11.710 1.00 90.25 96 ALA A O 1
ATOM 815 N N . LEU A 1 97 ? -3.131 -8.884 -10.709 1.00 87.62 97 LEU A N 1
ATOM 816 C CA . LEU A 1 97 ? -2.451 -9.572 -9.608 1.00 87.62 97 LEU A CA 1
ATOM 817 C C . LEU A 1 97 ? -3.422 -10.268 -8.643 1.00 87.62 97 LEU A C 1
ATOM 819 O O . LEU A 1 97 ? -2.978 -11.091 -7.837 1.00 87.62 97 LEU A O 1
ATOM 823 N N . PHE A 1 98 ? -4.705 -9.913 -8.676 1.00 87.81 98 PHE A N 1
ATOM 824 C CA . PHE A 1 98 ? -5.755 -10.426 -7.798 1.00 87.81 98 PHE A CA 1
ATOM 825 C C . PHE A 1 98 ? -6.679 -11.458 -8.451 1.00 87.81 98 PHE A C 1
ATOM 827 O O . PHE A 1 98 ? -7.421 -12.116 -7.726 1.00 87.81 98 PHE A O 1
ATOM 834 N N . ASP A 1 99 ? -6.586 -11.641 -9.768 1.00 82.19 99 ASP A N 1
ATOM 835 C CA . ASP A 1 99 ? -7.435 -12.546 -10.557 1.00 82.19 99 ASP A CA 1
ATOM 836 C C . ASP A 1 99 ? -6.834 -13.962 -10.675 1.00 82.19 99 ASP A C 1
ATOM 838 O O . ASP A 1 99 ? -6.902 -14.594 -11.728 1.00 82.19 99 ASP A O 1
ATOM 842 N N . LYS A 1 100 ? -6.179 -14.443 -9.611 1.00 60.34 100 LYS A N 1
ATOM 843 C CA . LYS A 1 100 ? -5.568 -15.781 -9.560 1.00 60.34 100 LYS A CA 1
ATOM 844 C C . LYS A 1 100 ? -6.450 -16.801 -8.866 1.00 60.34 100 LYS A C 1
ATOM 846 O O . LYS A 1 100 ? -6.990 -16.449 -7.796 1.00 60.34 100 LYS A O 1
#

Foldseek 3Di:
DDWDDLVCLLQQLVQCQVQVKDWPDCVLCVCLNVDDSVVVSCSCVPPVVVQWRKDFDADPVRPHTQKIKTAGPVRIMMMGGHPVCPVPDDPVNVSVVPVD

pLDDT: mean 89.71, std 5.46, range [60.34, 96.25]

Sequence (100 aa):
MKSWAPKFNKKMVEVMRKNQFKSDNSEDFNDFKQIDFNQQQDLMKNEISKKYEIKVVTSFNERTIFSVIGRNEHNEFFYAIDKNVQNEVSLEKLRALFDK